Protein AF-A0A671UPG2-F1 (afdb_monomer)

Organism: Sparus aurata (NCBI:txid8175)

Mean predicted aligned error: 8.94 Å

pLDDT: mean 86.17, std 10.59, range [49.09, 96.19]

Secondary structure (DSSP, 8-state):
--------TT-TT-GGG-PPPPTTTT---EEE--B-SS-BPPPEEESSSPPHHHHIIIIIIIIIHHHHHHHTTS--------TTTTSTTT--

Foldseek 3Di:
DDDDDDDDPPCCPPPVNDDDDDPPPPDDWDWDKDDDPVDIDDIDTDDPDDALVCCVPVPCVPPVVVVCVVDPPPDDDDDDPDCSCPDPVNVD

Radius of gyration: 20.38 Å; Cα contacts (8 Å, |Δi|>4): 76; chains: 1; bounding box: 58×24×43 Å

InterPro domains:
  IPR036397 Ribonuclease H superfamily [G3DSA:3.30.420.10] (1-92)

Structure (mmCIF, N/CA/C/O backbone):
data_AF-A0A671UPG2-F1
#
_entry.id   AF-A0A671UPG2-F1
#
loop_
_atom_site.group_PDB
_atom_site.id
_atom_site.type_symbol
_atom_site.label_atom_id
_atom_site.label_alt_id
_atom_site.label_comp_id
_atom_site.label_asym_id
_atom_site.label_entity_id
_atom_site.label_seq_id
_atom_site.pdbx_PDB_ins_code
_atom_site.Cartn_x
_atom_site.Cartn_y
_atom_site.Cartn_z
_atom_site.occupancy
_atom_site.B_iso_or_equiv
_atom_site.auth_seq_id
_atom_site.auth_comp_id
_atom_site.auth_asym_id
_atom_site.auth_atom_id
_atom_site.pdbx_PDB_model_num
ATOM 1 N N . THR A 1 1 ? 16.851 -7.755 -12.261 1.00 49.09 1 THR A N 1
ATOM 2 C CA . THR A 1 1 ? 17.817 -8.856 -12.029 1.00 49.09 1 THR A CA 1
ATOM 3 C C . THR A 1 1 ? 19.213 -8.279 -11.851 1.00 49.09 1 THR A C 1
ATOM 5 O O . THR A 1 1 ? 19.607 -7.405 -12.611 1.00 49.09 1 THR A O 1
ATOM 8 N N . SER A 1 2 ? 19.935 -8.663 -10.794 1.00 58.22 2 SER A N 1
ATOM 9 C CA . SER A 1 2 ? 21.327 -8.236 -10.573 1.00 58.22 2 SER A CA 1
ATOM 10 C C . SER A 1 2 ? 22.248 -9.406 -10.907 1.00 58.22 2 SER A C 1
ATOM 12 O O . SER A 1 2 ? 22.095 -10.473 -10.317 1.00 58.22 2 SER A O 1
ATOM 14 N N . SER A 1 3 ? 23.164 -9.224 -11.855 1.00 61.59 3 SER A N 1
ATOM 15 C CA . SER A 1 3 ? 24.126 -10.251 -12.272 1.00 61.59 3 SER A CA 1
ATOM 16 C C . SER A 1 3 ? 25.453 -10.031 -11.552 1.00 61.59 3 SER A C 1
ATOM 18 O O . SER A 1 3 ? 25.927 -8.900 -11.442 1.00 61.59 3 SER A O 1
ATOM 20 N N . ARG A 1 4 ? 26.062 -11.105 -11.041 1.00 67.06 4 ARG A N 1
ATOM 21 C CA . ARG A 1 4 ? 27.356 -11.035 -10.353 1.00 67.06 4 ARG A CA 1
ATOM 22 C C . ARG A 1 4 ? 28.482 -10.985 -11.390 1.00 67.06 4 ARG A C 1
ATOM 24 O O . ARG A 1 4 ? 28.596 -11.900 -12.197 1.00 67.06 4 ARG A O 1
ATOM 31 N N . CYS A 1 5 ? 29.323 -9.954 -11.331 1.00 67.62 5 CYS A N 1
ATOM 32 C CA . CYS A 1 5 ? 30.503 -9.812 -12.187 1.00 67.62 5 CYS A CA 1
ATOM 33 C C . CYS A 1 5 ? 31.769 -9.788 -11.327 1.00 67.62 5 CYS A C 1
ATOM 35 O O . CYS A 1 5 ? 31.875 -8.983 -10.401 1.00 67.62 5 CYS A O 1
ATOM 37 N N . TRP A 1 6 ? 32.734 -10.648 -11.641 1.00 74.75 6 TRP A N 1
ATOM 38 C CA . TRP A 1 6 ? 34.060 -10.641 -11.021 1.00 74.75 6 TRP A CA 1
ATOM 39 C C . TRP A 1 6 ? 34.968 -9.671 -11.786 1.00 74.75 6 TRP A C 1
ATOM 41 O O . TRP A 1 6 ? 34.929 -9.649 -13.015 1.00 74.75 6 TRP A O 1
ATOM 51 N N . ARG A 1 7 ? 35.745 -8.832 -11.084 1.00 73.94 7 ARG A N 1
ATOM 52 C CA . ARG A 1 7 ? 36.596 -7.792 -11.699 1.00 73.94 7 ARG A CA 1
ATOM 53 C C . ARG A 1 7 ? 37.951 -7.694 -11.006 1.00 73.94 7 ARG A C 1
ATOM 55 O O . ARG A 1 7 ? 38.042 -7.945 -9.805 1.00 73.94 7 ARG A O 1
ATOM 62 N N . ARG A 1 8 ? 38.980 -7.286 -11.754 1.00 80.19 8 ARG A N 1
ATOM 63 C CA . ARG A 1 8 ? 40.303 -6.952 -11.208 1.00 80.19 8 ARG A CA 1
ATOM 64 C C . ARG A 1 8 ? 40.279 -5.571 -10.542 1.00 80.19 8 ARG A C 1
ATOM 66 O O . ARG A 1 8 ? 39.388 -4.753 -10.794 1.00 80.19 8 ARG A O 1
ATOM 73 N N . GLN A 1 9 ? 41.248 -5.311 -9.665 1.00 80.69 9 GLN A N 1
ATOM 74 C CA . GLN A 1 9 ? 41.387 -4.019 -8.990 1.00 80.69 9 GLN A CA 1
ATOM 75 C C . GLN A 1 9 ? 41.597 -2.904 -10.030 1.00 80.69 9 GLN A C 1
ATOM 77 O O . GLN A 1 9 ? 42.451 -3.024 -10.898 1.00 80.69 9 GLN A O 1
ATOM 82 N N . GLY A 1 10 ? 40.795 -1.837 -9.958 1.00 81.69 10 GLY A N 1
ATOM 83 C CA . GLY A 1 10 ? 40.864 -0.690 -10.878 1.00 81.69 10 GLY A CA 1
ATOM 84 C C . GLY A 1 10 ? 39.911 -0.741 -12.080 1.00 81.69 10 GLY A C 1
ATOM 85 O O . GLY A 1 10 ? 39.606 0.297 -12.651 1.00 81.69 10 GLY A O 1
ATOM 86 N N . GLU A 1 11 ? 39.332 -1.896 -12.418 1.00 85.19 11 GLU A N 1
ATOM 87 C CA . GLU A 1 11 ? 38.508 -2.041 -13.634 1.00 85.19 11 GLU A CA 1
ATOM 88 C C . GLU A 1 11 ? 37.003 -1.813 -13.403 1.00 85.19 11 GLU A C 1
ATOM 90 O O . GLU A 1 11 ? 36.181 -2.049 -14.292 1.00 85.19 11 GLU A O 1
ATOM 95 N N . ARG A 1 12 ? 36.609 -1.361 -12.204 1.00 76.00 12 ARG A N 1
ATOM 96 C CA . ARG A 1 12 ? 35.197 -1.214 -11.798 1.00 76.00 12 ARG A CA 1
ATOM 97 C C . ARG A 1 12 ? 34.383 -0.354 -12.770 1.00 76.00 12 ARG A C 1
ATOM 99 O O . ARG A 1 12 ? 33.221 -0.673 -12.999 1.00 76.00 12 ARG A O 1
ATOM 106 N N . CYS A 1 13 ? 34.995 0.694 -13.314 1.00 79.38 13 CYS A N 1
ATOM 107 C CA . CYS A 1 13 ? 34.337 1.689 -14.158 1.00 79.38 13 CYS A CA 1
ATOM 108 C C . CYS A 1 13 ? 34.732 1.578 -15.639 1.00 79.38 13 CYS A C 1
ATOM 110 O O . CYS A 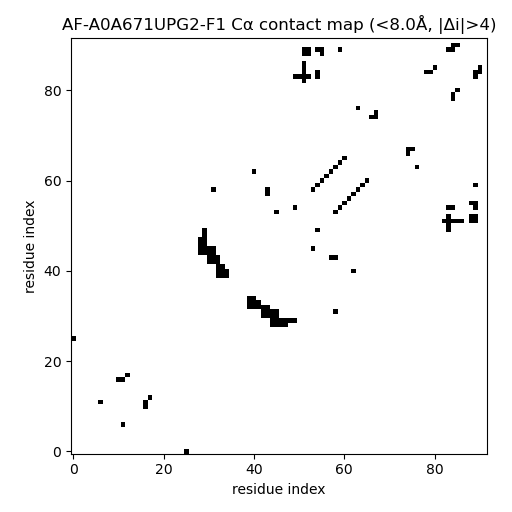1 13 ? 34.556 2.541 -16.377 1.00 79.38 13 CYS A O 1
ATOM 112 N N . ALA A 1 14 ? 35.287 0.446 -16.089 1.00 82.50 14 ALA A N 1
ATOM 113 C CA . ALA A 1 14 ? 35.474 0.230 -17.523 1.00 82.50 14 ALA A CA 1
ATOM 114 C C . ALA A 1 14 ? 34.103 0.079 -18.208 1.00 82.50 14 ALA A C 1
ATOM 116 O O . ALA A 1 14 ? 33.180 -0.495 -17.632 1.00 82.50 14 ALA A O 1
ATOM 117 N N . GLU A 1 15 ? 33.954 0.573 -19.434 1.00 77.81 15 GLU A N 1
ATOM 118 C CA . GLU A 1 15 ? 32.673 0.547 -20.157 1.00 77.81 15 GLU A CA 1
ATOM 119 C C . GLU A 1 15 ? 32.156 -0.884 -20.371 1.00 77.81 15 GLU A C 1
ATOM 121 O O . GLU A 1 15 ? 31.008 -1.185 -20.061 1.00 77.81 15 GLU A O 1
ATOM 126 N N . VAL A 1 16 ? 33.051 -1.811 -20.736 1.00 79.44 16 VAL A N 1
ATOM 127 C CA . VAL A 1 16 ? 32.780 -3.264 -20.827 1.00 79.44 16 VAL A CA 1
ATOM 128 C C . VAL A 1 16 ? 32.298 -3.878 -19.505 1.00 79.44 16 VAL A C 1
ATOM 130 O O . VAL A 1 16 ? 31.748 -4.977 -19.460 1.00 79.44 16 VAL A O 1
ATOM 133 N N . ASN A 1 17 ? 32.510 -3.156 -18.407 1.00 77.69 17 ASN A N 1
ATOM 134 C CA . ASN A 1 17 ? 32.189 -3.535 -17.047 1.00 77.69 17 ASN A CA 1
ATOM 135 C C . ASN A 1 17 ? 30.951 -2.790 -16.503 1.00 77.69 17 ASN A C 1
ATOM 137 O O . ASN A 1 17 ? 30.629 -2.925 -15.321 1.00 77.69 17 ASN A O 1
ATOM 141 N N . MET A 1 18 ? 30.211 -2.049 -17.327 1.00 76.75 18 MET A N 1
ATOM 142 C CA . MET A 1 18 ? 28.981 -1.369 -16.923 1.00 76.75 18 MET A CA 1
ATOM 143 C C . MET A 1 18 ? 27.812 -1.815 -17.799 1.00 76.75 18 MET A C 1
ATOM 145 O O . MET A 1 18 ? 27.913 -1.879 -19.016 1.00 76.75 18 MET A O 1
ATOM 149 N N . VAL A 1 19 ? 26.686 -2.145 -17.162 1.00 77.75 19 VAL A N 1
ATOM 150 C CA . VAL A 1 19 ? 25.434 -2.442 -17.867 1.00 77.75 19 VAL A CA 1
ATOM 151 C C . VAL A 1 19 ? 24.527 -1.224 -17.714 1.00 77.75 19 VAL A C 1
ATOM 153 O O . VAL A 1 19 ? 24.190 -0.888 -16.571 1.00 77.75 19 VAL A O 1
ATOM 156 N N . PRO A 1 2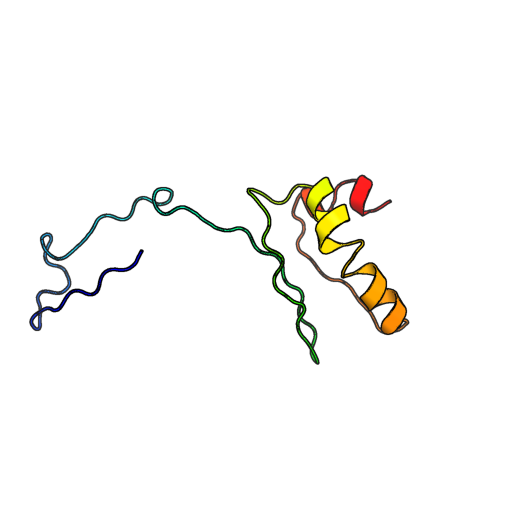0 ? 24.121 -0.562 -18.813 1.00 75.38 20 PRO A N 1
ATOM 157 C CA . PRO A 1 20 ? 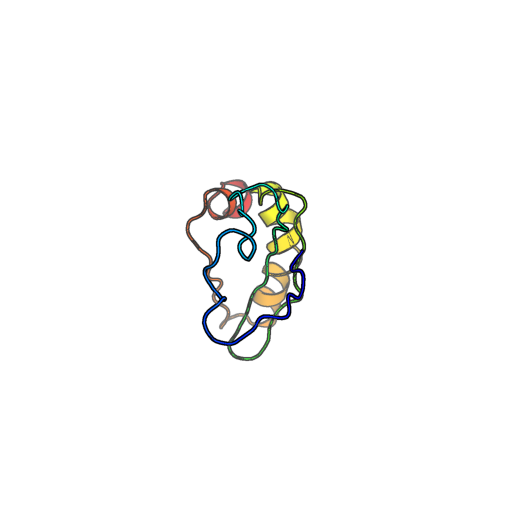23.173 0.540 -18.750 1.00 75.38 20 PRO A CA 1
ATOM 158 C C . PRO A 1 20 ? 21.882 0.077 -18.075 1.00 75.38 20 PRO A C 1
ATOM 160 O O . PRO A 1 20 ? 21.256 -0.896 -18.498 1.00 75.38 20 PRO A O 1
ATOM 163 N N . ARG A 1 21 ? 21.471 0.768 -17.009 1.00 74.31 21 ARG A N 1
ATOM 164 C CA . ARG A 1 21 ? 20.136 0.594 -16.435 1.00 74.31 21 ARG A CA 1
ATOM 165 C C . ARG A 1 21 ? 19.233 1.688 -16.974 1.00 74.31 21 ARG A C 1
ATOM 167 O O . ARG A 1 21 ? 19.465 2.864 -16.719 1.00 74.31 21 ARG A O 1
ATOM 174 N N . VAL A 1 22 ? 18.185 1.286 -17.682 1.00 73.62 22 VAL A N 1
ATOM 175 C CA . VAL A 1 22 ? 17.057 2.172 -17.973 1.00 73.62 22 VAL A CA 1
ATOM 176 C C . VAL A 1 22 ? 16.187 2.315 -16.713 1.00 73.62 22 VAL A C 1
ATOM 178 O O . VAL A 1 22 ? 15.977 1.311 -16.027 1.00 73.62 22 VAL A O 1
ATOM 181 N N . PRO A 1 23 ? 15.647 3.509 -16.398 1.00 69.19 23 PRO A N 1
ATOM 182 C CA . PRO A 1 23 ? 14.873 3.732 -15.170 1.00 69.19 23 PRO A CA 1
ATOM 183 C C . PRO A 1 23 ? 13.620 2.847 -15.032 1.00 69.19 23 PRO A C 1
ATOM 185 O O . PRO A 1 23 ? 13.179 2.594 -13.917 1.00 69.19 23 PRO A O 1
ATOM 188 N N . PHE A 1 24 ? 13.072 2.343 -16.147 1.00 62.88 24 PHE A N 1
ATOM 189 C CA . PHE A 1 24 ? 11.781 1.637 -16.187 1.00 62.88 24 PHE A CA 1
ATOM 190 C C . PHE A 1 24 ? 11.836 0.191 -16.716 1.00 62.88 24 PHE A C 1
ATOM 192 O O . PHE A 1 24 ? 10.830 -0.509 -16.691 1.00 62.88 24 PHE A O 1
ATOM 199 N N . GLY A 1 25 ? 12.984 -0.295 -17.196 1.00 63.56 25 GLY A N 1
ATOM 200 C CA . GLY A 1 25 ? 13.050 -1.574 -17.931 1.00 63.56 25 GLY A CA 1
ATOM 201 C C . GLY A 1 25 ? 13.114 -2.839 -17.069 1.00 63.56 25 GLY A C 1
ATOM 202 O O . GLY A 1 25 ? 13.128 -3.939 -17.609 1.00 63.56 25 GLY A O 1
ATOM 203 N N . GLY A 1 26 ? 13.195 -2.705 -15.742 1.00 68.81 26 GLY A N 1
ATOM 204 C CA . GLY A 1 26 ? 13.376 -3.836 -14.823 1.00 68.81 26 GLY A CA 1
ATOM 205 C C . GLY A 1 26 ? 12.091 -4.446 -14.262 1.00 68.81 26 GLY A C 1
ATOM 206 O O . GLY A 1 26 ? 12.189 -5.440 -13.542 1.00 68.81 26 GLY A O 1
ATOM 207 N N . GLY A 1 27 ? 10.928 -3.849 -14.557 1.00 76.69 27 GLY A N 1
ATOM 208 C CA . GLY A 1 27 ? 9.683 -4.114 -13.832 1.00 76.69 27 GLY A CA 1
ATOM 209 C C . GLY A 1 27 ? 9.753 -3.634 -12.375 1.00 76.69 27 GLY A C 1
ATOM 210 O O . GLY A 1 27 ? 10.828 -3.496 -11.791 1.00 76.69 27 GLY A O 1
ATOM 211 N N . GLY A 1 28 ? 8.600 -3.349 -11.779 1.00 79.88 28 GLY A N 1
ATOM 212 C CA . GLY A 1 28 ? 8.484 -2.972 -10.372 1.00 79.88 28 GLY A CA 1
ATOM 213 C C . GLY A 1 28 ? 7.293 -3.682 -9.747 1.00 79.88 28 GLY A C 1
ATOM 214 O O . GLY A 1 28 ? 6.306 -3.934 -10.432 1.00 79.88 28 GLY A O 1
ATOM 215 N N . ALA A 1 29 ? 7.398 -4.016 -8.465 1.00 87.06 29 ALA A N 1
ATOM 216 C CA . ALA A 1 29 ? 6.262 -4.462 -7.672 1.00 87.06 29 ALA A CA 1
ATOM 217 C C . ALA A 1 29 ? 5.857 -3.325 -6.738 1.00 87.06 29 ALA A C 1
ATOM 219 O O . ALA A 1 29 ? 6.712 -2.726 -6.079 1.00 87.06 29 ALA A O 1
ATOM 220 N N . THR A 1 30 ? 4.565 -3.035 -6.678 1.00 91.38 30 THR A N 1
ATOM 221 C CA . THR A 1 30 ? 4.014 -2.112 -5.693 1.00 91.38 30 THR A CA 1
ATOM 222 C C . THR A 1 30 ? 3.568 -2.919 -4.487 1.00 91.38 30 THR A C 1
ATOM 224 O O . THR A 1 30 ? 2.882 -3.930 -4.614 1.00 91.38 30 THR A O 1
ATOM 227 N N . VAL A 1 31 ? 4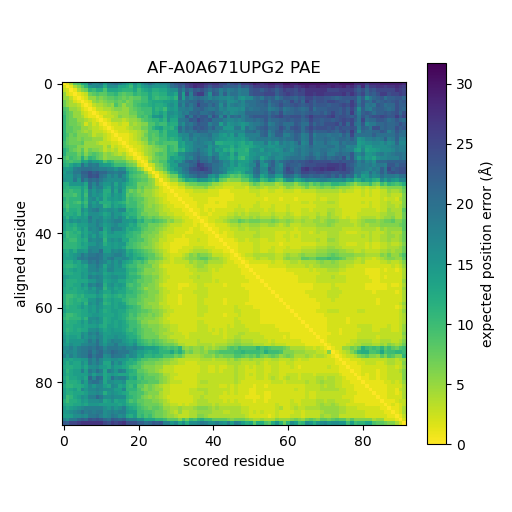.000 -2.495 -3.304 1.00 93.56 31 VAL A N 1
ATOM 228 C CA . VAL A 1 31 ? 3.651 -3.150 -2.046 1.00 93.56 31 VAL A CA 1
ATOM 229 C C . VAL A 1 31 ? 3.171 -2.122 -1.039 1.00 93.56 31 VAL A C 1
ATOM 231 O O . VAL A 1 31 ? 3.609 -0.971 -1.065 1.00 93.56 31 VAL A O 1
ATOM 234 N N . TRP A 1 32 ? 2.306 -2.556 -0.132 1.00 95.00 32 TRP A N 1
ATOM 235 C CA . TRP A 1 32 ? 1.904 -1.792 1.037 1.00 95.00 32 TRP A CA 1
ATOM 236 C C . TRP A 1 32 ? 2.225 -2.573 2.311 1.00 95.00 32 TRP A C 1
ATOM 238 O O . TRP A 1 32 ? 2.062 -3.792 2.363 1.00 95.00 32 TRP A O 1
ATOM 248 N N . ALA A 1 33 ? 2.682 -1.871 3.342 1.00 95.38 33 ALA A N 1
ATOM 249 C CA . ALA A 1 33 ? 2.802 -2.404 4.691 1.00 95.38 33 ALA A CA 1
ATOM 250 C C . ALA A 1 33 ? 2.657 -1.278 5.713 1.00 95.38 33 ALA A C 1
ATOM 252 O O . ALA A 1 33 ? 3.083 -0.147 5.475 1.00 95.38 33 ALA A O 1
ATOM 253 N N . GLY A 1 34 ? 2.108 -1.624 6.872 1.00 94.00 34 GLY A N 1
ATOM 254 C CA . GLY A 1 34 ? 2.070 -0.783 8.056 1.00 94.00 34 GLY A CA 1
ATOM 255 C C . GLY A 1 34 ? 3.080 -1.251 9.100 1.00 94.00 34 GLY A C 1
ATOM 256 O O . GLY A 1 34 ? 3.386 -2.442 9.222 1.00 94.00 34 GLY A O 1
ATOM 257 N N . ILE A 1 35 ? 3.577 -0.310 9.896 1.00 93.88 35 ILE A N 1
ATOM 258 C CA . ILE A 1 35 ? 4.438 -0.591 11.044 1.00 93.88 35 ILE A CA 1
ATOM 259 C C . ILE A 1 35 ? 3.979 0.219 12.255 1.00 93.88 35 ILE A C 1
ATOM 261 O O . ILE A 1 35 ? 3.565 1.369 12.134 1.00 93.88 35 ILE A O 1
ATOM 265 N N . THR A 1 36 ? 4.062 -0.393 13.431 1.00 89.50 36 THR A N 1
ATOM 266 C CA . THR A 1 36 ? 3.882 0.244 14.736 1.00 89.50 36 THR A CA 1
ATOM 267 C C . THR A 1 36 ? 5.148 0.041 15.568 1.00 89.50 36 THR A C 1
ATOM 269 O O . THR A 1 36 ? 6.049 -0.703 15.181 1.00 89.50 36 THR A O 1
ATOM 272 N N . SER A 1 37 ? 5.226 0.658 16.748 1.00 89.38 37 SER A N 1
ATOM 273 C CA . SER A 1 37 ? 6.356 0.443 17.664 1.00 89.38 37 SER A CA 1
ATOM 274 C C . SER A 1 37 ? 6.501 -1.011 18.135 1.00 89.38 37 SER A C 1
ATOM 276 O O . SER A 1 37 ? 7.576 -1.399 18.581 1.00 89.38 37 SER A O 1
ATOM 278 N N . GLN A 1 38 ? 5.437 -1.816 18.043 1.00 88.75 38 GLN A N 1
ATOM 279 C CA . GLN A 1 38 ? 5.396 -3.177 18.583 1.00 88.75 38 GLN A CA 1
ATOM 280 C C . GLN A 1 38 ? 5.359 -4.258 17.496 1.00 88.75 38 GLN A C 1
ATOM 282 O O . GLN A 1 38 ? 5.798 -5.381 17.743 1.00 88.75 38 GLN A O 1
ATOM 287 N N . ARG A 1 39 ? 4.776 -3.973 16.322 1.00 87.81 39 ARG A N 1
ATOM 288 C CA . ARG A 1 39 ? 4.497 -4.972 1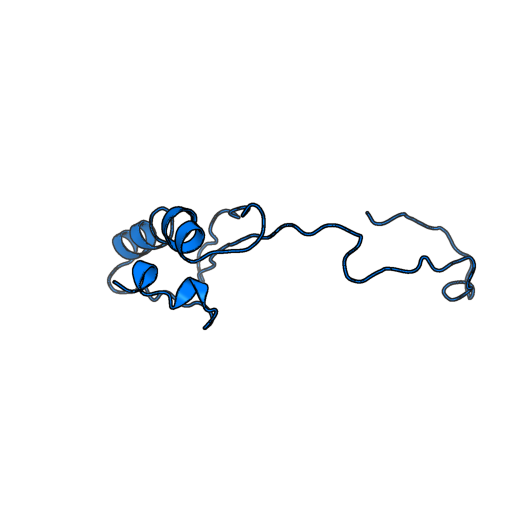5.276 1.00 87.81 39 ARG A CA 1
ATOM 289 C C . ARG A 1 39 ? 4.565 -4.362 13.877 1.00 87.81 39 ARG A C 1
ATOM 291 O O . ARG A 1 39 ? 4.488 -3.152 13.703 1.00 87.81 39 ARG A O 1
ATOM 298 N N . LYS A 1 40 ? 4.649 -5.227 12.870 1.00 93.06 40 LYS A N 1
ATOM 299 C CA . LYS A 1 40 ? 4.470 -4.892 11.451 1.00 93.06 40 LYS A CA 1
ATOM 300 C C . LYS A 1 40 ? 3.323 -5.715 10.869 1.00 93.06 40 LYS A C 1
ATOM 302 O O . LYS A 1 40 ? 3.062 -6.808 11.372 1.00 93.06 40 LYS A O 1
ATOM 307 N N . THR A 1 41 ? 2.657 -5.196 9.843 1.00 92.31 41 THR A N 1
ATOM 308 C CA . THR A 1 41 ? 1.688 -5.970 9.057 1.00 92.31 41 THR A CA 1
ATOM 309 C C . THR A 1 41 ? 2.410 -6.874 8.069 1.00 92.31 41 THR A C 1
ATOM 311 O O . THR A 1 41 ? 3.597 -6.681 7.781 1.00 92.31 41 THR A O 1
ATOM 314 N N . ASP A 1 42 ? 1.678 -7.828 7.502 1.00 92.88 42 ASP A N 1
ATOM 315 C CA . ASP A 1 42 ? 2.129 -8.499 6.289 1.00 92.88 42 ASP A CA 1
ATOM 316 C C . ASP A 1 42 ? 2.231 -7.497 5.128 1.00 92.88 42 ASP A C 1
ATOM 318 O O . ASP A 1 42 ? 1.571 -6.449 5.121 1.00 92.88 42 ASP A O 1
ATOM 322 N N . LEU A 1 43 ? 3.103 -7.812 4.167 1.00 94.00 43 LEU A N 1
ATOM 323 C CA . LEU A 1 43 ? 3.239 -7.052 2.927 1.00 94.00 43 LEU A CA 1
ATOM 324 C C . LEU A 1 43 ? 2.090 -7.416 1.989 1.00 94.00 43 LEU A C 1
ATOM 326 O O . LEU A 1 43 ? 1.963 -8.567 1.572 1.00 94.00 43 LEU A O 1
ATOM 330 N N . VAL A 1 44 ? 1.302 -6.419 1.609 1.00 94.38 44 VAL A N 1
ATOM 331 C CA . VAL A 1 44 ? 0.273 -6.548 0.578 1.00 94.38 44 VAL A CA 1
ATOM 332 C C . VAL A 1 44 ? 0.910 -6.225 -0.763 1.00 94.38 44 VAL A C 1
ATOM 334 O O . VAL A 1 44 ? 1.385 -5.109 -0.966 1.00 94.38 44 VAL A O 1
ATOM 337 N N . ILE A 1 45 ? 0.931 -7.188 -1.681 1.00 92.25 45 ILE A N 1
ATOM 338 C CA . ILE A 1 45 ? 1.347 -6.946 -3.065 1.00 92.25 45 ILE A CA 1
ATOM 339 C C . ILE A 1 45 ? 0.148 -6.375 -3.817 1.00 92.25 45 ILE A C 1
ATOM 341 O O . ILE A 1 45 ? -0.907 -7.004 -3.875 1.00 92.25 45 ILE A O 1
ATOM 345 N N . VAL A 1 46 ? 0.321 -5.188 -4.390 1.00 89.62 46 VAL A N 1
ATOM 346 C CA . VAL A 1 46 ? -0.684 -4.533 -5.225 1.00 89.62 46 VAL A CA 1
ATOM 347 C C . VAL A 1 46 ? -0.309 -4.762 -6.681 1.00 89.62 46 VAL A C 1
ATOM 349 O O . VAL A 1 46 ? 0.819 -4.482 -7.091 1.00 89.62 46 VAL A O 1
ATOM 352 N N . ASP A 1 47 ? -1.253 -5.289 -7.455 1.00 86.44 47 ASP A N 1
ATOM 353 C CA . ASP A 1 47 ? -1.073 -5.439 -8.895 1.00 86.44 47 ASP A CA 1
ATOM 354 C C . ASP A 1 47 ? -1.174 -4.064 -9.573 1.00 86.44 47 ASP A C 1
ATOM 356 O O . ASP A 1 47 ? -2.201 -3.385 -9.496 1.00 86.44 47 ASP A O 1
ATOM 360 N N . GLY A 1 48 ? -0.079 -3.623 -10.192 1.00 86.94 48 GLY A N 1
ATOM 361 C CA . GLY A 1 48 ? 0.041 -2.278 -10.747 1.00 86.94 48 GLY A CA 1
ATOM 362 C C . GLY A 1 48 ? 0.085 -1.175 -9.680 1.00 86.94 48 GLY A C 1
ATOM 363 O O . GLY A 1 48 ? 0.704 -1.317 -8.631 1.00 86.94 48 GLY A O 1
ATOM 364 N N . SER A 1 49 ? -0.520 -0.020 -9.969 1.00 89.69 49 SER A N 1
ATOM 365 C CA . SER A 1 49 ? -0.501 1.147 -9.073 1.00 89.69 49 SER A CA 1
ATOM 366 C C . SER A 1 49 ? -1.618 1.111 -8.028 1.00 89.69 49 SER A C 1
ATOM 368 O O . SER A 1 49 ? -2.733 0.674 -8.306 1.00 89.69 49 SER A O 1
ATOM 370 N N . VAL A 1 50 ? -1.356 1.666 -6.839 1.00 93.19 50 VAL A N 1
ATOM 371 C CA . VAL A 1 50 ? -2.387 1.842 -5.804 1.00 93.19 50 VAL A CA 1
ATOM 372 C C . VAL A 1 50 ? -3.452 2.825 -6.294 1.00 93.19 50 VAL A C 1
ATOM 374 O O . VAL A 1 50 ? -3.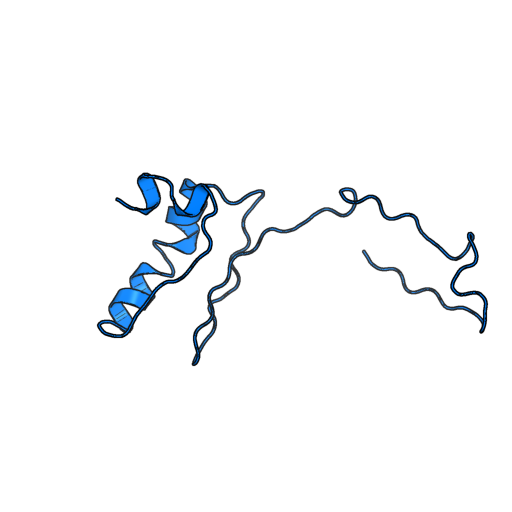173 3.995 -6.546 1.00 93.19 50 VAL A O 1
ATOM 377 N N . THR A 1 51 ? -4.691 2.355 -6.401 1.00 95.12 51 THR A N 1
ATOM 378 C CA . THR A 1 51 ? -5.877 3.186 -6.639 1.00 95.12 51 THR A CA 1
ATOM 379 C C . THR A 1 51 ? -6.630 3.397 -5.332 1.00 95.12 51 THR A C 1
ATOM 381 O O . THR A 1 51 ? -6.465 2.636 -4.383 1.00 95.12 51 THR A O 1
ATOM 384 N N . ALA A 1 52 ? -7.522 4.386 -5.275 1.00 95.56 52 ALA A N 1
ATOM 385 C CA . ALA A 1 52 ? -8.374 4.581 -4.100 1.00 95.56 52 ALA A CA 1
ATOM 386 C C . ALA A 1 52 ? -9.195 3.326 -3.750 1.00 95.56 52 ALA A C 1
ATOM 388 O O . ALA A 1 52 ? -9.403 3.010 -2.583 1.00 95.56 52 ALA A O 1
ATOM 389 N N . ARG A 1 53 ? -9.648 2.587 -4.773 1.00 94.75 53 ARG A N 1
ATOM 390 C CA . ARG A 1 53 ? -10.470 1.387 -4.590 1.00 94.75 53 ARG A CA 1
ATOM 391 C C . ARG A 1 53 ? -9.656 0.217 -4.048 1.00 94.75 53 ARG A C 1
ATOM 393 O O . ARG A 1 53 ? -10.138 -0.470 -3.155 1.00 94.75 53 ARG A O 1
ATOM 400 N N . SER A 1 54 ? -8.448 -0.002 -4.571 1.00 93.62 54 SER A N 1
ATOM 401 C CA . SER A 1 54 ? -7.545 -1.026 -4.032 1.00 93.62 54 SER A CA 1
ATOM 402 C C . SER A 1 54 ? -7.051 -0.638 -2.639 1.00 93.62 54 SER A C 1
ATOM 404 O O . SER A 1 54 ? -6.971 -1.490 -1.770 1.00 93.62 54 SER A O 1
ATOM 406 N N . TYR A 1 55 ? -6.816 0.651 -2.376 1.00 95.25 55 TYR A N 1
ATOM 407 C CA . TYR A 1 55 ? -6.478 1.127 -1.036 1.00 95.25 55 TYR A CA 1
ATOM 408 C C . TYR A 1 55 ? -7.586 0.824 -0.021 1.00 95.25 55 TYR A C 1
ATOM 410 O O . TYR A 1 55 ? -7.324 0.251 1.031 1.00 95.25 55 TYR A O 1
ATOM 418 N N . LEU A 1 56 ? -8.842 1.122 -0.357 1.00 95.31 56 LEU A N 1
ATOM 419 C CA . LEU A 1 56 ? -9.970 0.806 0.516 1.00 95.31 56 LEU A CA 1
ATOM 420 C C . LEU A 1 56 ? -10.108 -0.710 0.756 1.00 95.31 56 LEU A C 1
ATOM 422 O O . LEU A 1 56 ? -10.076 -1.159 1.899 1.00 95.31 56 LEU A O 1
ATOM 426 N N . ARG A 1 57 ? -10.223 -1.484 -0.330 1.00 94.88 57 ARG A N 1
ATOM 427 C CA . ARG A 1 57 ? -10.537 -2.921 -0.304 1.00 94.88 57 ARG A CA 1
ATOM 428 C C . ARG A 1 57 ? -9.398 -3.780 0.244 1.00 94.88 57 ARG A C 1
ATOM 430 O O . ARG A 1 57 ? -9.651 -4.741 0.957 1.00 94.88 57 ARG A O 1
ATOM 437 N N . ASP A 1 58 ? -8.158 -3.473 -0.130 1.00 93.62 58 ASP A N 1
ATOM 438 C CA . ASP A 1 58 ? -7.010 -4.350 0.134 1.00 93.62 58 ASP A CA 1
ATOM 439 C C . ASP A 1 58 ? -6.214 -3.917 1.374 1.00 93.62 58 ASP A C 1
ATOM 441 O O . ASP A 1 58 ? -5.440 -4.711 1.904 1.00 93.62 58 ASP A O 1
ATOM 445 N N . ILE A 1 59 ? -6.387 -2.672 1.844 1.00 94.81 59 ILE A N 1
ATOM 446 C CA . ILE A 1 59 ? -5.600 -2.101 2.949 1.00 94.81 59 ILE A CA 1
ATOM 447 C C . ILE A 1 59 ? -6.502 -1.602 4.084 1.00 94.81 59 ILE A C 1
ATOM 449 O O . ILE A 1 59 ? -6.399 -2.090 5.210 1.00 94.81 59 ILE A O 1
ATOM 453 N N . ILE A 1 60 ? -7.401 -0.648 3.825 1.00 95.38 60 ILE A N 1
ATOM 454 C CA . ILE A 1 60 ? -8.189 -0.013 4.894 1.00 95.38 60 ILE A CA 1
ATOM 455 C C . ILE A 1 60 ? -9.128 -1.012 5.574 1.00 95.38 60 ILE A C 1
ATOM 457 O O . ILE A 1 60 ? -9.065 -1.185 6.793 1.00 95.38 60 ILE A O 1
ATOM 461 N N . GLU A 1 61 ? -9.976 -1.684 4.798 1.00 95.38 61 GLU A N 1
ATOM 462 C CA . GLU A 1 61 ? -10.978 -2.618 5.313 1.00 95.38 61 GLU A CA 1
ATOM 463 C C . GLU A 1 61 ? -10.366 -3.839 6.025 1.00 95.38 61 GLU A C 1
ATOM 465 O O . GLU A 1 61 ? -10.760 -4.108 7.164 1.00 95.38 61 GLU A O 1
ATOM 470 N N . PRO A 1 62 ? -9.404 -4.574 5.431 1.00 94.81 62 PRO A N 1
ATOM 471 C CA . PRO A 1 62 ? -8.887 -5.798 6.037 1.00 94.81 62 PRO A CA 1
ATOM 472 C C . PRO A 1 62 ? -7.779 -5.575 7.071 1.00 94.81 62 PRO A C 1
ATOM 474 O O . PRO A 1 62 ? -7.543 -6.472 7.879 1.00 94.81 62 PRO A O 1
ATOM 477 N N . ILE A 1 63 ? -7.084 -4.428 7.069 1.00 94.25 63 ILE A N 1
ATOM 478 C CA . ILE A 1 63 ? -5.913 -4.213 7.938 1.00 94.25 63 ILE A CA 1
ATOM 479 C C . ILE A 1 63 ? -6.148 -3.071 8.925 1.00 94.25 63 ILE A C 1
ATOM 481 O O . ILE A 1 63 ? -6.048 -3.281 10.136 1.00 94.25 63 ILE A O 1
ATOM 485 N N . ILE A 1 64 ? -6.489 -1.874 8.444 1.00 93.75 64 ILE A N 1
ATOM 486 C CA . ILE A 1 64 ? -6.553 -0.687 9.311 1.00 93.75 64 ILE A CA 1
ATOM 487 C C . ILE A 1 64 ? -7.767 -0.722 10.242 1.00 93.75 64 ILE A C 1
ATOM 489 O O . ILE A 1 64 ? -7.612 -0.490 11.441 1.00 93.75 64 ILE A O 1
ATOM 493 N N . ILE A 1 65 ? -8.960 -1.058 9.741 1.00 94.19 65 ILE A N 1
ATOM 494 C CA . ILE A 1 65 ? -10.178 -1.112 10.569 1.00 94.19 65 ILE A CA 1
ATOM 495 C C . ILE A 1 65 ? -10.051 -2.142 11.711 1.00 94.19 65 ILE A C 1
ATOM 497 O O . ILE A 1 65 ? -10.368 -1.793 12.855 1.00 94.19 65 ILE A O 1
ATOM 501 N N . PRO A 1 66 ? -9.578 -3.385 11.482 1.00 92.94 66 PRO A N 1
ATOM 502 C CA . PRO A 1 66 ? -9.361 -4.340 12.566 1.00 92.94 66 PRO A CA 1
ATOM 503 C C . PRO A 1 66 ? -8.344 -3.856 13.602 1.00 92.94 66 PRO A C 1
ATOM 505 O O . PRO A 1 66 ? -8.603 -3.970 14.801 1.00 92.94 66 PRO A O 1
ATOM 508 N N . GLN A 1 67 ? -7.229 -3.260 13.166 1.00 90.94 67 GLN A N 1
ATOM 509 C CA . GLN A 1 67 ? -6.230 -2.714 14.088 1.00 90.94 67 GLN A CA 1
ATOM 510 C C . GLN A 1 67 ? -6.780 -1.561 14.921 1.00 90.94 67 GLN A C 1
ATOM 512 O O . GLN A 1 67 ? -6.566 -1.528 16.133 1.00 90.94 67 GLN A O 1
ATOM 517 N N . PHE A 1 68 ? -7.538 -0.658 14.299 1.00 91.25 68 PHE A N 1
ATOM 518 C CA . PHE A 1 68 ? -8.234 0.404 15.011 1.00 91.25 68 PHE A CA 1
ATOM 519 C C . PHE A 1 68 ? -9.129 -0.183 16.105 1.00 91.25 68 PHE A C 1
ATOM 521 O O . PHE A 1 68 ? -8.987 0.184 17.269 1.00 91.25 68 PHE A O 1
ATOM 528 N N . ARG A 1 69 ? -9.985 -1.161 15.780 1.00 92.62 69 ARG A N 1
ATOM 529 C CA . ARG A 1 69 ? -10.886 -1.796 16.761 1.00 92.62 69 ARG A CA 1
ATOM 530 C C . ARG A 1 69 ? -10.140 -2.499 17.897 1.00 92.62 69 ARG A C 1
ATOM 532 O O . ARG A 1 69 ? -10.599 -2.449 19.031 1.00 92.62 69 ARG A O 1
ATOM 539 N N . GLN A 1 70 ? -9.005 -3.133 17.609 1.00 90.69 70 GLN A N 1
ATOM 540 C CA . GLN A 1 70 ? -8.212 -3.850 18.610 1.00 90.69 70 GLN A CA 1
ATOM 541 C C . GLN A 1 70 ? -7.430 -2.915 19.547 1.00 90.69 70 GLN A C 1
ATOM 543 O O . GLN A 1 70 ? -7.194 -3.266 20.702 1.00 90.69 70 GLN A O 1
ATOM 548 N N . HIS A 1 71 ? -7.003 -1.749 19.056 1.00 88.62 71 HIS A N 1
ATOM 549 C CA . HIS A 1 71 ? -6.073 -0.860 19.762 1.00 88.62 71 HIS A CA 1
ATO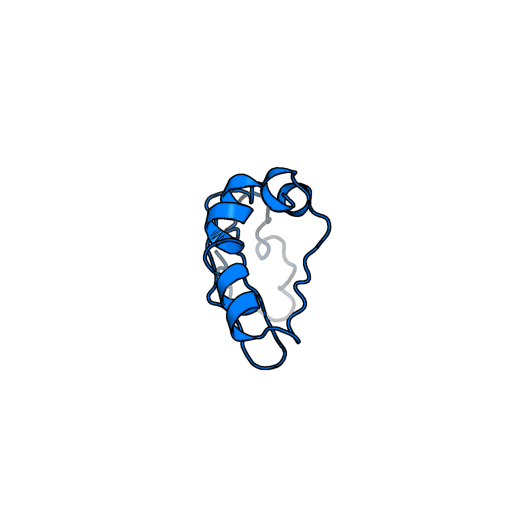M 550 C C . HIS A 1 71 ? -6.678 0.494 20.167 1.00 88.62 71 HIS A C 1
ATOM 552 O O . HIS A 1 71 ? -5.981 1.337 20.735 1.00 88.62 71 HIS A O 1
ATOM 558 N N . THR A 1 72 ? -7.974 0.705 19.919 1.00 86.31 72 THR A N 1
ATOM 559 C CA . THR A 1 72 ? -8.734 1.848 20.449 1.00 86.31 72 THR A CA 1
ATOM 560 C C . THR A 1 72 ? -8.683 1.848 21.987 1.00 86.31 72 THR A C 1
ATOM 562 O O . THR A 1 72 ? -8.803 0.782 22.593 1.00 86.31 72 THR A O 1
ATOM 565 N N . PRO A 1 73 ? -8.511 3.015 22.644 1.00 88.44 73 PRO A N 1
ATOM 566 C CA . PRO A 1 73 ? -8.513 4.371 22.075 1.00 88.44 73 PRO A CA 1
ATOM 567 C C . PRO A 1 73 ? -7.151 4.885 21.585 1.00 88.44 73 PRO A C 1
ATOM 569 O O . PRO A 1 73 ? -7.082 5.970 21.023 1.00 88.44 73 PRO A O 1
ATOM 572 N N . ASN A 1 74 ? -6.069 4.127 21.761 1.00 87.44 74 ASN A N 1
ATOM 573 C CA . ASN A 1 74 ? -4.700 4.613 21.553 1.00 87.44 74 ASN A CA 1
ATOM 574 C C . ASN A 1 74 ? -4.177 4.400 20.121 1.00 87.44 74 ASN A C 1
ATOM 576 O O . ASN A 1 74 ? -2.966 4.399 19.899 1.00 87.44 74 ASN A O 1
ATOM 580 N N . PHE A 1 75 ? -5.065 4.181 19.151 1.00 88.19 75 PHE A N 1
ATOM 581 C CA . PHE A 1 75 ? -4.683 3.938 17.765 1.00 88.19 75 PHE A CA 1
ATOM 582 C C . PHE A 1 75 ? -4.757 5.223 16.940 1.00 88.19 75 PHE A C 1
ATOM 584 O O . PHE A 1 75 ? -5.818 5.833 16.823 1.00 88.19 75 PHE A O 1
ATOM 591 N N . LEU A 1 76 ? -3.636 5.585 16.315 1.00 91.81 76 LEU A N 1
ATOM 592 C CA . LEU A 1 76 ? -3.555 6.650 15.322 1.00 91.81 76 LEU A CA 1
ATOM 593 C C . LEU A 1 76 ? -3.022 6.064 14.015 1.00 91.81 76 LEU A C 1
ATOM 595 O O . LEU A 1 76 ? -1.913 5.532 13.978 1.00 91.81 76 LEU A O 1
ATOM 599 N N . PHE A 1 77 ? -3.808 6.182 12.948 1.00 91.69 77 PHE A N 1
ATOM 600 C CA . PHE A 1 77 ? -3.365 5.823 11.607 1.00 91.69 77 PHE A CA 1
ATOM 601 C C . PHE A 1 77 ? -2.677 7.014 10.936 1.00 91.69 77 PHE A C 1
ATOM 603 O O . PHE A 1 77 ? -3.185 8.133 10.996 1.00 91.69 77 PHE A O 1
ATOM 610 N N . MET A 1 78 ? -1.530 6.770 10.301 1.00 93.75 78 MET A N 1
ATOM 611 C CA . MET A 1 78 ? -0.769 7.781 9.569 1.00 93.75 78 MET A CA 1
ATOM 612 C C . MET A 1 78 ? -0.331 7.225 8.215 1.00 93.75 78 MET A C 1
ATOM 614 O O . MET A 1 78 ? 0.265 6.151 8.143 1.00 93.75 78 MET A O 1
ATOM 618 N N . ASP A 1 79 ? -0.588 7.990 7.163 1.00 93.06 79 ASP A N 1
ATOM 619 C CA . ASP A 1 79 ? -0.178 7.745 5.783 1.00 93.06 79 ASP A CA 1
ATOM 620 C C . ASP A 1 79 ? 0.218 9.069 5.104 1.00 93.06 79 ASP A C 1
ATOM 622 O O . ASP A 1 79 ? 0.118 10.152 5.688 1.00 93.06 79 ASP A O 1
ATOM 626 N N . ASP A 1 80 ? 0.726 8.995 3.873 1.00 93.44 80 ASP A N 1
ATOM 627 C CA . ASP A 1 80 ? 1.073 10.188 3.101 1.00 93.44 80 ASP A CA 1
ATOM 628 C C . ASP A 1 80 ? -0.173 10.865 2.488 1.00 93.44 80 ASP A C 1
ATOM 630 O O . ASP A 1 80 ? -1.314 10.416 2.624 1.00 93.44 80 ASP A O 1
ATOM 634 N N . ASN A 1 81 ? 0.028 11.985 1.796 1.00 94.94 81 ASN A N 1
ATOM 635 C CA . ASN A 1 81 ? -1.055 12.721 1.145 1.00 94.94 81 ASN A CA 1
ATOM 636 C C . ASN A 1 81 ? -1.310 12.280 -0.310 1.00 94.94 81 ASN A C 1
ATOM 638 O O . ASN A 1 81 ? -1.771 13.087 -1.119 1.00 94.94 81 ASN A O 1
ATOM 642 N N . ALA A 1 82 ? -0.979 11.038 -0.681 1.00 94.94 82 ALA A N 1
ATOM 643 C CA . ALA A 1 82 ? -1.187 10.566 -2.045 1.00 94.94 82 ALA A CA 1
ATOM 644 C C . ALA A 1 82 ? -2.684 10.595 -2.431 1.00 94.94 82 ALA A C 1
ATOM 646 O O . ALA A 1 82 ? -3.547 10.313 -1.592 1.00 94.94 82 ALA A O 1
ATOM 647 N N . PRO A 1 83 ? -3.030 10.880 -3.705 1.00 96.19 83 PRO A N 1
ATOM 648 C CA . PRO A 1 83 ? -4.426 10.998 -4.133 1.00 96.19 83 PRO A CA 1
ATOM 649 C C . PRO A 1 83 ? -5.326 9.795 -3.783 1.00 96.19 83 PRO A C 1
ATOM 651 O O . PRO A 1 83 ? -6.462 10.024 -3.367 1.00 96.19 83 PRO A O 1
ATOM 654 N N . PRO A 1 84 ? -4.865 8.527 -3.877 1.00 95.19 84 PRO A N 1
ATOM 655 C CA . PRO A 1 84 ? -5.645 7.372 -3.430 1.00 95.19 84 PRO A CA 1
ATOM 656 C C . PRO A 1 84 ? -6.056 7.418 -1.956 1.00 95.19 84 PRO A C 1
ATOM 658 O O . PRO A 1 84 ? -7.177 7.032 -1.642 1.00 95.19 84 PRO A O 1
ATOM 661 N N . HIS A 1 85 ? -5.188 7.913 -1.069 1.00 95.31 85 HIS A N 1
ATOM 662 C CA . HIS A 1 85 ? -5.420 7.952 0.381 1.00 95.31 85 HIS A CA 1
ATOM 663 C C . HIS A 1 85 ? -6.411 9.048 0.785 1.00 95.31 85 HIS A C 1
ATOM 665 O O . HIS A 1 85 ? -7.050 8.980 1.831 1.00 95.31 85 HIS A O 1
ATOM 671 N N . ARG A 1 86 ? -6.557 10.066 -0.068 1.00 96.00 86 ARG A N 1
ATOM 672 C CA . ARG A 1 86 ? -7.445 11.217 0.149 1.00 96.00 86 ARG A CA 1
ATOM 673 C C . ARG A 1 86 ? -8.715 11.165 -0.686 1.00 96.00 86 ARG A C 1
ATOM 675 O O . ARG A 1 86 ? -9.484 12.122 -0.710 1.00 96.00 86 ARG A O 1
ATOM 682 N N . ALA A 1 87 ? -8.941 10.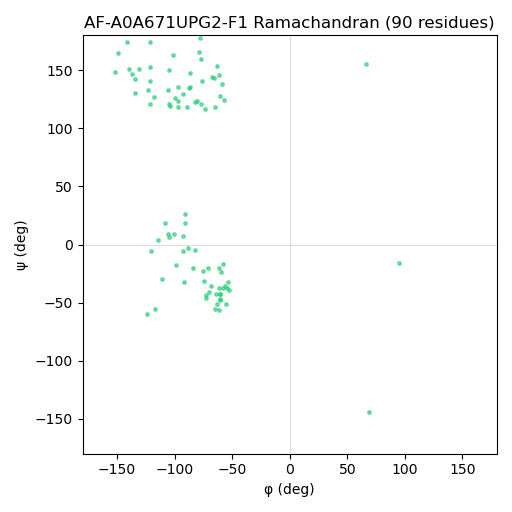067 -1.396 1.00 95.00 87 ALA A N 1
ATOM 683 C CA . ALA A 1 87 ? -10.138 9.901 -2.192 1.00 95.00 87 ALA A CA 1
ATOM 684 C C . ALA A 1 87 ? -11.379 9.822 -1.296 1.00 95.00 87 ALA A C 1
ATOM 686 O O . ALA A 1 87 ? -11.371 9.164 -0.259 1.00 95.00 87 ALA A O 1
ATOM 687 N N . ARG A 1 88 ? -12.490 10.404 -1.760 1.00 94.44 88 ARG A N 1
ATOM 688 C CA . ARG A 1 88 ? -13.756 10.445 -1.011 1.00 94.44 88 ARG A CA 1
ATOM 689 C C . ARG A 1 88 ? -14.237 9.070 -0.541 1.00 94.44 88 ARG A C 1
ATOM 691 O O . ARG A 1 88 ? -14.856 8.983 0.502 1.00 94.44 88 ARG A O 1
ATOM 698 N N . ILE A 1 89 ? -13.966 8.009 -1.303 1.00 92.50 89 ILE A N 1
ATOM 699 C CA . ILE A 1 89 ? -14.374 6.643 -0.936 1.00 92.50 89 ILE A CA 1
ATOM 700 C C . ILE A 1 89 ? -13.580 6.069 0.248 1.00 92.50 89 ILE A C 1
ATOM 702 O O . ILE A 1 89 ? -14.034 5.113 0.857 1.00 92.50 89 ILE A O 1
ATOM 706 N N . VAL A 1 90 ? -12.404 6.626 0.546 1.00 89.06 90 VAL A N 1
ATOM 707 C CA . VAL A 1 90 ? -11.523 6.209 1.648 1.00 89.06 90 VAL A CA 1
ATOM 708 C C . VAL A 1 90 ? -11.821 7.003 2.919 1.00 89.06 90 VAL A C 1
ATOM 710 O O . VAL A 1 90 ? -11.686 6.477 4.017 1.00 89.06 90 VAL A O 1
ATOM 713 N N . THR A 1 91 ? -12.228 8.264 2.771 1.00 81.88 91 THR A N 1
ATOM 714 C CA . THR A 1 91 ? -12.441 9.205 3.881 1.00 81.88 91 THR A CA 1
ATOM 715 C C . THR A 1 91 ? -13.913 9.367 4.287 1.00 81.88 91 THR A C 1
ATOM 717 O O . THR A 1 91 ? -14.220 10.321 5.000 1.00 81.88 91 THR A O 1
ATOM 720 N N . ALA A 1 92 ? -14.820 8.544 3.751 1.00 57.97 92 ALA A N 1
ATOM 721 C CA . ALA A 1 92 ? -16.264 8.629 4.003 1.00 57.97 92 ALA A CA 1
ATOM 722 C C . ALA A 1 92 ? -16.677 8.003 5.339 1.00 57.97 92 ALA A C 1
ATOM 724 O O . ALA A 1 92 ? -16.034 7.014 5.756 1.00 57.97 92 ALA A O 1
#

Solvent-accessible surface area (backbone atoms only — not comparable to full-atom values): 6253 Å² total; per-residue (Å²): 130,86,82,91,79,90,77,62,92,88,47,74,80,39,68,97,58,58,80,91,78,62,99,73,79,71,73,83,84,38,70,47,69,56,77,57,100,86,51,65,56,73,77,45,79,44,84,65,75,86,39,38,65,52,43,33,66,72,39,40,60,75,48,48,51,52,49,40,70,73,40,57,89,80,56,80,90,86,79,75,89,50,69,36,68,69,28,68,89,56,72,107

Nearest PDB structures (foldseek):
  5cr4-assembly1_A  TM=7.186E-01  e=1.364E-03  synthetic construct

Sequence (92 aa):
TSSRCWRRQGERCAEVNMVPRV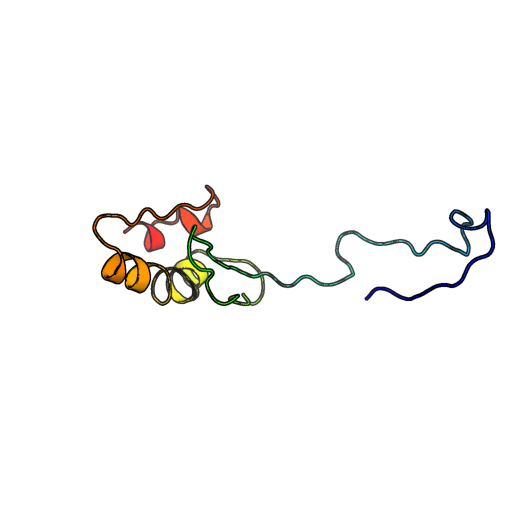PFGGGGATVWAGITSQRKTDLVIVDGSVTARSYLRDIIEPIIIPQFRQHTPNFLFMDDNAPPHRARIVTA